Protein AF-A0A7S2NJD9-F1 (afdb_monomer_lite)

Foldseek 3Di:
DCLQVLHADEDACDDVVVVQDDDLAQHHYFPDHDDPDPDDDPNNVVSVVVRVVVVVCCVVPPVVSSNRNSVRSNVSVVCPDPLNVVVVVVVVCVVVVHDDCVVVDPDDDDPDPVSVVSD

Structure (mmCIF, N/CA/C/O backbone):
data_AF-A0A7S2NJD9-F1
#
_entry.id   AF-A0A7S2NJD9-F1
#
loop_
_atom_site.group_PDB
_atom_site.id
_atom_site.type_symbol
_atom_site.label_atom_id
_atom_site.label_alt_id
_atom_site.label_comp_id
_atom_site.label_asym_id
_atom_site.label_entity_id
_atom_site.label_seq_id
_atom_site.pdbx_PDB_ins_code
_atom_site.Cartn_x
_atom_site.Cartn_y
_atom_site.Cartn_z
_atom_site.occupancy
_atom_site.B_iso_or_equiv
_atom_site.auth_seq_id
_atom_site.auth_comp_id
_atom_site.auth_asym_id
_atom_site.auth_atom_id
_atom_site.pdbx_PDB_model_num
ATOM 1 N N . GLU A 1 1 ? 7.667 2.516 1.301 1.00 87.88 1 GLU A N 1
ATOM 2 C CA . GLU A 1 1 ? 8.193 2.782 2.664 1.00 87.88 1 GLU A CA 1
ATOM 3 C C . GLU A 1 1 ? 7.470 2.069 3.803 1.00 87.88 1 GLU A C 1
ATOM 5 O O . GLU A 1 1 ? 8.056 1.135 4.333 1.00 87.88 1 GLU A O 1
ATOM 10 N N . ALA A 1 2 ? 6.235 2.433 4.184 1.00 94.31 2 ALA A N 1
ATOM 11 C CA . ALA A 1 2 ? 5.579 1.870 5.382 1.00 94.31 2 ALA A CA 1
ATOM 12 C C . ALA A 1 2 ? 5.602 0.327 5.443 1.00 94.31 2 ALA A C 1
ATOM 14 O O . ALA A 1 2 ? 6.089 -0.244 6.418 1.00 94.31 2 ALA A O 1
ATOM 15 N N . MET A 1 3 ? 5.188 -0.328 4.351 1.00 95.56 3 MET A N 1
ATOM 16 C CA . MET A 1 3 ? 5.163 -1.790 4.220 1.00 95.56 3 MET A CA 1
ATOM 17 C C . MET A 1 3 ? 6.539 -2.439 4.447 1.00 95.56 3 MET A C 1
ATOM 19 O O . MET A 1 3 ? 6.635 -3.458 5.123 1.00 95.56 3 MET A O 1
ATOM 23 N N . ARG A 1 4 ? 7.623 -1.826 3.946 1.00 93.50 4 ARG A N 1
ATOM 24 C CA . ARG A 1 4 ? 9.002 -2.329 4.100 1.00 93.50 4 ARG A CA 1
ATOM 25 C C . ARG A 1 4 ? 9.479 -2.257 5.554 1.00 93.50 4 ARG A C 1
ATOM 27 O O . ARG A 1 4 ? 10.251 -3.105 5.985 1.00 93.50 4 ARG A O 1
ATOM 34 N N . MET A 1 5 ? 9.000 -1.267 6.305 1.00 94.25 5 MET A N 1
ATOM 35 C CA . MET A 1 5 ? 9.368 -1.040 7.707 1.00 94.25 5 MET A CA 1
ATOM 36 C C . MET A 1 5 ? 8.501 -1.832 8.700 1.00 94.25 5 MET A C 1
ATOM 38 O O . MET A 1 5 ? 8.636 -1.650 9.907 1.00 94.25 5 MET A O 1
ATOM 42 N N . GLY A 1 6 ? 7.603 -2.700 8.219 1.00 92.06 6 GLY A N 1
ATOM 43 C CA . GLY A 1 6 ? 6.706 -3.483 9.076 1.00 92.06 6 GLY A CA 1
ATOM 44 C C . GLY A 1 6 ? 5.532 -2.684 9.652 1.00 92.06 6 GLY A C 1
ATOM 45 O O . GLY A 1 6 ? 4.847 -3.161 10.558 1.00 92.06 6 GLY A O 1
ATOM 46 N N . THR A 1 7 ? 5.274 -1.485 9.124 1.00 95.00 7 THR A N 1
ATOM 47 C CA . THR A 1 7 ? 4.103 -0.679 9.475 1.00 95.00 7 THR A CA 1
ATOM 48 C C . THR A 1 7 ? 2.988 -0.947 8.477 1.00 95.00 7 THR A C 1
ATOM 50 O O . THR A 1 7 ? 3.190 -0.854 7.266 1.00 95.00 7 THR A O 1
ATOM 53 N N . LEU A 1 8 ? 1.795 -1.248 8.986 1.00 96.44 8 LEU A N 1
ATOM 54 C CA . LEU A 1 8 ? 0.622 -1.456 8.150 1.00 96.44 8 LEU A CA 1
ATOM 55 C C . LEU A 1 8 ? 0.134 -0.102 7.596 1.00 96.44 8 LEU A C 1
ATOM 57 O O . LEU A 1 8 ? -0.193 0.779 8.393 1.00 96.44 8 LEU A O 1
ATOM 61 N N . PRO A 1 9 ? 0.103 0.104 6.267 1.00 96.81 9 PRO A N 1
ATOM 62 C CA . PRO A 1 9 ? -0.330 1.372 5.697 1.00 96.81 9 PRO A CA 1
ATOM 63 C C . PRO A 1 9 ? -1.857 1.511 5.739 1.00 96.81 9 PRO A C 1
ATOM 65 O O . PRO A 1 9 ? -2.584 0.545 5.508 1.00 96.81 9 PRO A O 1
ATOM 68 N N . ILE A 1 10 ? -2.328 2.737 5.971 1.00 96.56 10 ILE A N 1
ATOM 69 C CA . ILE A 1 10 ? -3.690 3.167 5.638 1.00 96.56 10 ILE A CA 1
ATOM 70 C C . ILE A 1 10 ? -3.574 4.019 4.376 1.00 96.56 10 ILE A C 1
ATOM 72 O O . ILE A 1 10 ? -2.788 4.967 4.361 1.00 96.56 10 ILE A O 1
ATOM 76 N N . VAL A 1 11 ? -4.312 3.678 3.323 1.00 95.19 11 VAL A N 1
ATOM 77 C CA . VAL A 1 11 ? -4.230 4.362 2.027 1.00 95.19 11 VAL A CA 1
ATOM 78 C C . VAL A 1 11 ? -5.600 4.786 1.525 1.00 95.19 11 VAL A C 1
ATOM 80 O O . VAL A 1 11 ? -6.597 4.110 1.770 1.00 95.19 11 VAL A O 1
ATOM 83 N N . ALA A 1 12 ? -5.637 5.872 0.760 1.00 93.62 12 ALA A N 1
ATOM 84 C CA . ALA A 1 12 ? -6.736 6.095 -0.164 1.00 93.62 12 ALA A CA 1
ATOM 85 C C . ALA A 1 12 ? -6.572 5.144 -1.359 1.00 93.62 12 ALA A C 1
ATOM 87 O O . ALA A 1 12 ? -5.460 5.055 -1.890 1.00 93.62 12 ALA A O 1
ATOM 88 N N . PRO A 1 13 ? -7.618 4.422 -1.797 1.00 91.00 13 PRO A N 1
ATOM 89 C CA . PRO A 1 13 ? -7.517 3.460 -2.894 1.00 91.00 13 PRO A CA 1
ATOM 90 C C . PRO A 1 13 ? -7.493 4.157 -4.265 1.00 91.00 13 PRO A C 1
ATOM 92 O O . PRO A 1 13 ? -8.349 3.922 -5.117 1.00 91.00 13 PRO A O 1
ATOM 95 N N . THR A 1 14 ? -6.501 5.018 -4.490 1.00 90.19 14 THR A N 1
ATOM 96 C CA . THR A 1 14 ? -6.333 5.823 -5.705 1.00 90.19 14 THR A CA 1
ATOM 97 C C . THR A 1 14 ? -5.025 5.488 -6.424 1.00 90.19 14 THR A C 1
ATOM 99 O O . THR A 1 14 ? -3.970 5.318 -5.808 1.00 90.19 14 THR A O 1
ATOM 102 N N . GLY A 1 15 ? -5.090 5.388 -7.756 1.00 87.88 15 GLY A N 1
ATOM 103 C CA . GLY A 1 15 ? -3.932 5.097 -8.610 1.00 87.88 15 GLY A CA 1
ATOM 104 C C . GLY A 1 15 ? -3.114 3.896 -8.123 1.00 87.88 15 GLY A C 1
ATOM 105 O O . GLY A 1 15 ? -3.670 2.887 -7.694 1.00 87.88 15 GLY A O 1
ATOM 106 N N . GLY A 1 16 ? -1.787 4.045 -8.112 1.00 90.25 16 GLY A N 1
ATOM 107 C CA . GLY A 1 16 ? -0.871 2.974 -7.714 1.00 90.25 16 GLY A CA 1
ATOM 108 C C . GLY A 1 16 ? -1.036 2.484 -6.269 1.00 90.25 16 GLY A C 1
ATOM 109 O O . GLY A 1 16 ? -0.611 1.372 -5.967 1.00 90.25 16 GLY A O 1
ATOM 110 N N . LEU A 1 17 ? -1.674 3.250 -5.371 1.00 92.12 17 LEU A N 1
ATOM 111 C CA . LEU A 1 17 ? -1.955 2.775 -4.009 1.00 92.12 17 LEU A CA 1
ATOM 112 C C . LEU A 1 17 ? -2.980 1.640 -4.012 1.00 92.12 17 LEU A C 1
ATOM 114 O O . LEU A 1 17 ? -2.823 0.686 -3.252 1.00 92.12 17 LEU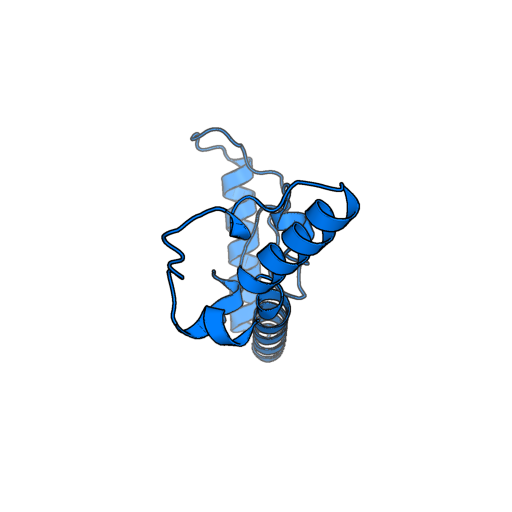 A O 1
ATOM 118 N N . LYS A 1 18 ? -3.981 1.718 -4.896 1.00 92.19 18 LYS A N 1
ATOM 119 C CA . LYS A 1 18 ? -4.989 0.667 -5.081 1.00 92.19 18 LYS A CA 1
ATOM 120 C C . LYS A 1 18 ? -4.380 -0.626 -5.623 1.00 92.19 18 LYS A C 1
ATOM 122 O O . LYS A 1 18 ? -4.818 -1.704 -5.240 1.00 92.19 18 LYS A O 1
ATOM 127 N N . ASP A 1 19 ? -3.369 -0.504 -6.480 1.00 92.56 19 ASP A N 1
ATOM 128 C CA . ASP A 1 19 ? -2.672 -1.648 -7.079 1.00 92.56 19 ASP A CA 1
ATOM 129 C C . ASP A 1 19 ? -1.640 -2.269 -6.120 1.00 92.56 19 ASP A C 1
ATOM 131 O O . ASP A 1 19 ? -1.292 -3.439 -6.243 1.00 92.56 19 ASP A O 1
ATOM 135 N N . THR A 1 20 ? -1.145 -1.486 -5.155 1.00 94.31 20 THR A N 1
ATOM 136 C CA . THR A 1 20 ? -0.094 -1.908 -4.216 1.00 94.31 20 THR A CA 1
ATOM 137 C C . THR A 1 20 ? -0.654 -2.501 -2.921 1.00 94.31 20 THR A C 1
ATOM 139 O O . THR A 1 20 ? -0.057 -3.408 -2.332 1.00 94.31 20 THR A O 1
ATOM 142 N N . VAL A 1 21 ? -1.779 -1.967 -2.438 1.00 96.00 21 VAL A N 1
ATOM 143 C CA . VAL A 1 21 ? -2.352 -2.312 -1.135 1.00 96.00 21 VAL A CA 1
ATOM 144 C C . VAL A 1 21 ? -3.717 -2.957 -1.318 1.00 96.00 21 VAL A C 1
ATOM 146 O O . VAL A 1 21 ? -4.608 -2.352 -1.894 1.00 96.00 21 VAL A O 1
ATOM 149 N N . GLU A 1 22 ? -3.909 -4.134 -0.737 1.00 96.50 22 GLU A N 1
ATOM 150 C CA . GLU A 1 22 ? -5.176 -4.853 -0.653 1.00 96.50 22 GLU A CA 1
ATOM 151 C C . GLU A 1 22 ? -5.760 -4.722 0.767 1.00 96.50 22 GLU A C 1
ATOM 153 O O . GLU A 1 22 ? -5.117 -5.082 1.766 1.00 96.50 22 GLU A O 1
ATOM 158 N N . ASP A 1 23 ? -6.983 -4.182 0.857 1.00 97.44 23 ASP A N 1
ATOM 159 C CA . ASP A 1 23 ? -7.665 -3.905 2.127 1.00 97.44 23 ASP A CA 1
ATOM 160 C C . ASP A 1 23 ? -7.825 -5.174 2.974 1.00 97.44 23 ASP A C 1
ATOM 162 O O . ASP A 1 23 ? -8.377 -6.185 2.544 1.00 97.44 23 ASP A O 1
ATOM 166 N N . GLY A 1 24 ? -7.342 -5.127 4.214 1.00 96.94 24 GLY A N 1
ATOM 167 C CA . GLY A 1 24 ? -7.433 -6.248 5.145 1.00 96.94 24 GLY A CA 1
ATOM 168 C C . GLY A 1 24 ? -6.426 -7.379 4.902 1.00 96.94 24 GLY A C 1
ATOM 169 O O . GLY A 1 24 ? -6.410 -8.320 5.701 1.00 96.94 24 GLY A O 1
ATOM 170 N N . VAL A 1 25 ? -5.572 -7.276 3.876 1.00 97.56 25 VAL A N 1
ATOM 171 C CA . VAL A 1 25 ? -4.514 -8.254 3.574 1.00 97.56 25 VAL A CA 1
ATOM 172 C C . VAL A 1 25 ? -3.136 -7.689 3.881 1.00 97.56 25 VAL A C 1
ATOM 174 O O . VAL A 1 25 ? -2.442 -8.234 4.733 1.00 97.56 25 VAL A O 1
ATOM 177 N N . ASN A 1 26 ? -2.741 -6.591 3.237 1.00 97.19 26 ASN A N 1
ATOM 178 C CA . ASN A 1 26 ? -1.417 -5.979 3.415 1.00 97.19 26 ASN A CA 1
ATOM 179 C C . ASN A 1 26 ? -1.490 -4.476 3.772 1.00 97.19 26 A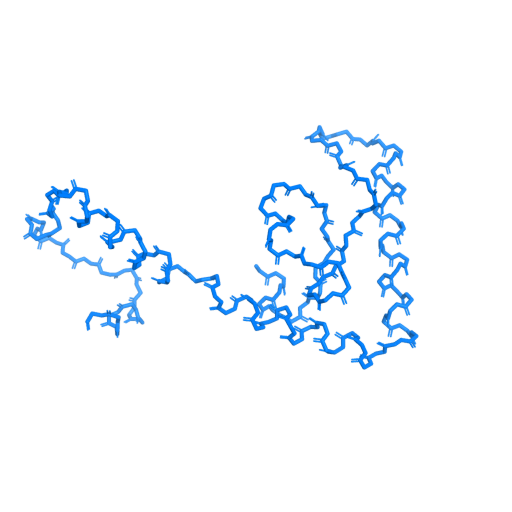SN A C 1
ATOM 181 O O . ASN A 1 26 ? -0.462 -3.805 3.866 1.00 97.19 26 ASN A O 1
ATOM 185 N N . GLY A 1 27 ? -2.699 -3.962 4.018 1.00 97.62 27 GLY A N 1
ATOM 186 C CA . GLY A 1 27 ? -2.970 -2.607 4.488 1.00 97.62 27 GLY A CA 1
ATOM 187 C C . GLY A 1 27 ? -4.450 -2.399 4.798 1.00 97.62 27 GLY A C 1
ATOM 188 O O . GLY A 1 27 ? -5.212 -3.361 4.918 1.00 97.62 27 GLY A O 1
ATOM 189 N N . LEU A 1 28 ? -4.846 -1.141 4.956 1.00 97.56 28 LEU A N 1
ATOM 190 C CA . LEU A 1 28 ? -6.236 -0.722 5.124 1.00 97.56 28 LEU A CA 1
ATOM 191 C C . LEU A 1 28 ? -6.565 0.400 4.143 1.00 97.56 28 LEU A C 1
ATOM 193 O O . LEU A 1 28 ? -5.731 1.267 3.887 1.00 97.56 28 LEU A O 1
ATOM 197 N N . TRP A 1 29 ? -7.784 0.405 3.621 1.00 97.00 29 TRP A N 1
ATOM 198 C CA . TRP A 1 29 ? -8.283 1.465 2.749 1.00 97.00 29 TRP A CA 1
ATOM 199 C C . TRP A 1 29 ? -9.154 2.469 3.507 1.00 97.00 29 TRP A C 1
ATOM 201 O O . TRP A 1 29 ? -9.867 2.111 4.453 1.00 97.00 29 TRP A O 1
ATOM 211 N N . THR A 1 30 ? -9.138 3.724 3.061 1.00 95.19 30 THR A N 1
ATOM 212 C CA . THR A 1 30 ? -10.231 4.667 3.326 1.00 95.19 30 THR A CA 1
ATOM 213 C C . THR A 1 30 ? -11.465 4.269 2.513 1.00 95.19 30 THR A C 1
ATOM 215 O O . THR A 1 30 ? -11.358 3.672 1.444 1.00 95.19 30 THR A O 1
ATOM 218 N N . GLU A 1 31 ? -12.654 4.585 3.025 1.00 86.94 31 GLU A N 1
ATOM 219 C CA . GLU A 1 31 ? -13.928 4.191 2.397 1.00 86.94 31 GLU A CA 1
ATOM 220 C C . GLU A 1 31 ? -14.377 5.132 1.265 1.00 86.94 31 GLU A C 1
ATOM 222 O O . GLU A 1 31 ? -15.310 4.805 0.537 1.00 86.94 31 GLU A O 1
ATOM 227 N N . ALA A 1 32 ? -13.710 6.278 1.111 1.00 79.12 32 ALA A N 1
ATOM 228 C CA . ALA A 1 32 ? -13.991 7.290 0.097 1.00 79.12 32 ALA A CA 1
ATOM 229 C C . ALA A 1 32 ? -12.713 7.685 -0.658 1.00 79.12 32 ALA A C 1
ATOM 231 O O . ALA A 1 32 ? -11.594 7.457 -0.174 1.00 79.12 32 ALA A O 1
ATOM 232 N N . GLU A 1 33 ? -12.896 8.283 -1.837 1.00 78.62 33 GLU A N 1
ATOM 233 C CA . GLU A 1 33 ? -11.840 9.031 -2.519 1.00 78.62 33 GLU A CA 1
ATOM 234 C C . GLU A 1 33 ? -11.500 10.274 -1.695 1.00 78.62 33 GLU A C 1
ATOM 236 O O . GLU A 1 33 ? -12.384 10.908 -1.125 1.00 78.62 33 GLU A O 1
ATOM 241 N N . MET A 1 34 ? -10.211 10.591 -1.589 1.00 82.94 34 MET A N 1
ATOM 242 C CA . MET A 1 34 ? -9.768 11.799 -0.896 1.00 82.94 34 MET A CA 1
ATOM 243 C C . MET A 1 34 ? -9.712 12.949 -1.886 1.00 82.94 34 MET A C 1
ATOM 245 O O . MET A 1 34 ? -9.302 12.747 -3.035 1.00 82.94 34 MET A O 1
ATOM 249 N N . THR A 1 35 ? -10.057 14.153 -1.433 1.00 80.31 35 THR A N 1
ATOM 250 C CA . THR A 1 35 ? -9.801 15.347 -2.237 1.00 80.31 35 THR A CA 1
ATOM 251 C C . THR A 1 35 ? -8.307 15.463 -2.553 1.00 80.31 35 THR A C 1
ATOM 253 O O . THR A 1 35 ? -7.437 15.165 -1.731 1.00 80.31 35 THR A O 1
ATOM 256 N N . VAL A 1 36 ? -8.004 15.863 -3.786 1.00 76.88 36 VAL A N 1
ATOM 257 C CA . VAL A 1 36 ? -6.627 16.120 -4.241 1.00 76.88 36 VAL A CA 1
ATOM 258 C C . VAL A 1 36 ? -6.198 17.548 -3.886 1.00 76.88 36 VAL A C 1
ATOM 260 O O . VAL A 1 36 ? -5.020 17.898 -3.967 1.00 76.88 36 VAL A O 1
ATOM 263 N N . GLU A 1 37 ? -7.161 18.389 -3.514 1.00 75.38 37 GLU A N 1
ATOM 264 C CA . GLU A 1 37 ? -6.938 19.773 -3.132 1.00 75.38 37 GLU A CA 1
ATOM 265 C C . GLU A 1 37 ? -6.384 19.820 -1.706 1.00 75.38 37 GLU A C 1
ATOM 267 O O . GLU A 1 37 ? -6.745 19.017 -0.850 1.00 75.38 37 GLU A O 1
ATOM 272 N N . ALA A 1 38 ? -5.488 20.767 -1.425 1.00 71.44 38 ALA A N 1
ATOM 273 C CA . ALA A 1 38 ? -4.951 20.975 -0.078 1.00 71.44 38 ALA A CA 1
ATOM 274 C C . ALA A 1 38 ? -5.972 21.692 0.831 1.00 71.44 38 ALA A C 1
ATOM 276 O O . ALA A 1 38 ? -5.631 22.629 1.554 1.00 71.44 38 ALA A O 1
ATOM 277 N N . GLU A 1 39 ? -7.230 21.274 0.749 1.00 80.00 39 GLU A N 1
ATOM 278 C CA . GLU A 1 39 ? -8.359 21.794 1.500 1.00 80.00 39 GLU A CA 1
ATOM 279 C C . GLU A 1 39 ? -8.833 20.740 2.498 1.00 80.00 39 GLU A C 1
ATOM 281 O O . GLU A 1 39 ? -8.678 19.538 2.292 1.00 80.00 39 GLU A O 1
ATOM 286 N N . LEU A 1 40 ? -9.376 21.203 3.621 1.00 80.56 40 LEU A N 1
ATOM 287 C CA . LEU A 1 40 ? -10.014 20.318 4.585 1.00 80.56 40 LEU A CA 1
ATOM 288 C C . LEU A 1 40 ? -11.468 20.140 4.171 1.00 80.56 40 LEU A C 1
ATOM 290 O O . LEU A 1 40 ? -12.263 21.066 4.324 1.00 80.56 40 LEU A O 1
ATOM 294 N N . ASP A 1 41 ? -11.806 18.955 3.683 1.00 88.50 41 ASP A N 1
ATOM 295 C CA . ASP A 1 41 ? -13.182 18.543 3.462 1.00 88.50 41 ASP A CA 1
ATOM 296 C C . ASP A 1 41 ? -13.641 17.546 4.536 1.00 88.50 41 ASP A C 1
ATOM 298 O O . ASP A 1 41 ? -12.872 16.738 5.079 1.00 88.50 41 ASP A O 1
ATOM 302 N N . ASP A 1 42 ? -14.927 17.630 4.866 1.00 90.88 42 ASP A N 1
ATOM 303 C CA . ASP A 1 42 ? -15.528 16.822 5.925 1.00 90.88 42 ASP A CA 1
ATOM 304 C C . ASP A 1 42 ? -15.566 15.332 5.549 1.00 90.88 42 ASP A C 1
ATOM 306 O O . ASP A 1 42 ? -15.369 14.476 6.412 1.00 90.88 42 ASP A O 1
ATOM 310 N N . GLU A 1 43 ? -15.758 15.013 4.265 1.00 90.38 43 GLU A N 1
ATOM 311 C CA . GLU A 1 43 ? -15.861 13.635 3.772 1.00 90.38 43 GLU A CA 1
ATOM 312 C C . GLU A 1 43 ? -14.525 12.887 3.899 1.00 90.38 43 GLU A C 1
ATOM 314 O O . GLU A 1 43 ? -14.478 11.792 4.470 1.00 90.38 43 GLU A O 1
ATOM 319 N N . SER A 1 44 ? -13.417 13.497 3.468 1.00 89.69 44 SER A N 1
ATOM 320 C CA . SER A 1 44 ? -12.076 12.923 3.617 1.00 89.69 44 SER A CA 1
ATOM 321 C C . SER A 1 44 ? -11.675 12.812 5.082 1.00 89.69 44 SER A C 1
ATOM 323 O O . SER A 1 44 ? -11.120 11.792 5.504 1.00 89.69 44 SER A O 1
ATOM 325 N N . SER A 1 45 ? -12.010 13.822 5.889 1.00 91.88 45 SER A N 1
ATOM 326 C CA . SER A 1 45 ? -11.770 13.794 7.335 1.00 91.88 45 SER A CA 1
ATOM 327 C C . SER A 1 45 ? -12.510 12.634 8.008 1.00 91.88 45 SER A C 1
ATOM 329 O O . SER A 1 45 ? -11.922 11.895 8.805 1.00 91.88 45 SER A O 1
ATOM 331 N N . GLU A 1 46 ? -13.782 12.423 7.664 1.00 93.88 46 GLU A N 1
ATOM 332 C CA . GLU A 1 46 ? -14.585 11.317 8.181 1.00 93.88 46 GLU A CA 1
ATOM 333 C C . GLU A 1 46 ? -14.043 9.956 7.718 1.00 93.88 46 GLU A C 1
ATOM 335 O O . GLU A 1 46 ? -13.931 9.021 8.519 1.00 93.88 46 GLU A O 1
ATOM 340 N N . ALA A 1 47 ? -13.656 9.833 6.451 1.00 93.75 47 ALA A N 1
ATOM 341 C CA . ALA A 1 47 ? -13.117 8.599 5.892 1.00 93.75 47 ALA A CA 1
ATOM 342 C C . ALA A 1 47 ? -11.772 8.198 6.526 1.00 93.75 47 ALA A C 1
ATOM 344 O O . ALA A 1 47 ? -11.576 7.023 6.858 1.00 93.75 47 ALA A O 1
ATOM 345 N N . ILE A 1 48 ? -10.872 9.156 6.776 1.00 93.69 48 ILE A N 1
ATOM 346 C CA . ILE A 1 48 ? -9.628 8.910 7.521 1.00 93.69 48 ILE A CA 1
ATOM 347 C C . ILE A 1 48 ? -9.944 8.509 8.967 1.00 93.69 48 ILE A C 1
ATOM 349 O O . ILE A 1 48 ? -9.380 7.535 9.470 1.00 93.69 48 ILE A O 1
ATOM 353 N N . ALA A 1 49 ? -10.869 9.205 9.636 1.00 95.69 49 ALA A N 1
ATOM 354 C CA . ALA A 1 49 ? -11.260 8.881 11.008 1.00 95.69 49 ALA A CA 1
ATOM 355 C C . ALA A 1 49 ? -11.821 7.452 11.130 1.00 95.69 49 ALA A C 1
ATOM 357 O O . ALA A 1 49 ? -11.460 6.719 12.056 1.00 95.69 49 ALA A O 1
ATOM 358 N N . LYS A 1 50 ? -12.649 7.016 10.172 1.00 96.56 50 LYS A N 1
ATOM 359 C CA . LYS A 1 50 ? -13.156 5.636 10.098 1.00 96.56 50 LYS A CA 1
ATOM 360 C C . LYS A 1 50 ? -12.031 4.626 9.893 1.00 96.56 50 LYS A C 1
ATOM 362 O O . LYS A 1 50 ? -11.984 3.622 10.604 1.00 96.56 50 LYS A O 1
ATOM 367 N N . ALA A 1 51 ? -11.092 4.897 8.988 1.00 96.81 51 ALA A N 1
ATOM 368 C CA . ALA A 1 51 ? -9.953 4.013 8.752 1.00 96.81 51 ALA A CA 1
ATOM 369 C C . ALA A 1 51 ? -9.039 3.891 9.989 1.00 96.81 51 ALA A C 1
ATOM 371 O O . ALA A 1 51 ? -8.629 2.787 10.351 1.00 96.81 51 ALA A O 1
ATOM 372 N N . LEU A 1 52 ? -8.785 4.996 10.700 1.00 97.31 52 LEU A N 1
ATOM 373 C CA . LEU A 1 52 ? -8.042 4.991 11.966 1.00 97.31 52 LEU A CA 1
ATOM 374 C C . LEU A 1 52 ? -8.766 4.196 13.054 1.00 97.31 52 LEU A C 1
ATOM 376 O O . LEU A 1 52 ? -8.132 3.439 13.790 1.00 97.31 52 LEU A O 1
ATOM 380 N N . LYS A 1 53 ? -10.095 4.317 13.137 1.00 97.94 53 LYS A N 1
ATOM 381 C CA . LYS A 1 53 ? -10.901 3.514 14.060 1.00 97.94 53 LYS A CA 1
ATOM 382 C C . LYS A 1 53 ? -10.783 2.020 13.745 1.00 97.94 53 LYS A C 1
ATOM 384 O O . LYS A 1 53 ? -10.504 1.244 14.655 1.00 97.94 53 LYS A O 1
ATOM 389 N N . ARG A 1 54 ? -10.891 1.627 12.467 1.00 97.31 54 ARG A N 1
ATOM 390 C CA . ARG A 1 54 ? -10.665 0.239 12.015 1.00 97.31 54 ARG A CA 1
ATOM 391 C C . ARG A 1 54 ? -9.267 -0.258 12.392 1.00 97.31 54 ARG A C 1
ATOM 393 O O . ARG A 1 54 ? -9.121 -1.391 12.844 1.00 97.31 54 ARG A O 1
ATOM 400 N N . ALA A 1 55 ? -8.241 0.581 12.242 1.00 97.25 55 ALA A N 1
ATOM 401 C CA . ALA A 1 55 ? -6.872 0.238 12.620 1.00 97.25 55 ALA A CA 1
ATOM 402 C C . ALA A 1 55 ? -6.721 0.034 14.139 1.00 97.25 55 ALA A C 1
ATOM 404 O O . ALA A 1 55 ? -6.096 -0.934 14.569 1.00 97.25 55 ALA A O 1
ATOM 405 N N . ALA A 1 56 ? -7.330 0.897 14.956 1.00 97.69 56 ALA A N 1
ATOM 406 C CA . ALA A 1 56 ? -7.320 0.765 16.413 1.00 97.69 56 ALA A CA 1
ATOM 407 C C . ALA A 1 56 ? -8.063 -0.495 16.890 1.00 97.69 56 ALA A C 1
ATOM 409 O O . ALA A 1 56 ? -7.580 -1.209 17.772 1.00 97.69 56 ALA A O 1
ATOM 410 N N . GLU A 1 57 ? -9.215 -0.800 16.290 1.00 97.88 57 GLU A N 1
ATOM 411 C CA . GLU A 1 57 ? -9.976 -2.028 16.548 1.00 97.88 57 GLU A CA 1
ATOM 412 C C . GLU A 1 57 ? -9.189 -3.282 16.142 1.00 97.88 57 GLU A C 1
ATOM 414 O O . GLU A 1 57 ? -9.152 -4.252 16.896 1.00 97.88 57 GLU A O 1
ATOM 419 N N . LEU A 1 58 ? -8.500 -3.262 14.995 1.00 97.75 58 LEU A N 1
ATOM 420 C CA . LEU A 1 58 ? -7.615 -4.349 14.566 1.00 97.75 58 LEU A CA 1
ATOM 421 C C . LEU A 1 58 ? -6.471 -4.569 15.565 1.00 97.75 58 LEU A C 1
ATOM 423 O O . LEU A 1 58 ? -6.234 -5.702 15.982 1.00 97.75 58 LEU A O 1
ATOM 427 N N . HIS A 1 59 ? -5.799 -3.488 15.964 1.00 96.31 59 HIS A N 1
ATOM 428 C CA . HIS A 1 59 ? -4.657 -3.536 16.875 1.00 96.31 59 HIS A CA 1
ATOM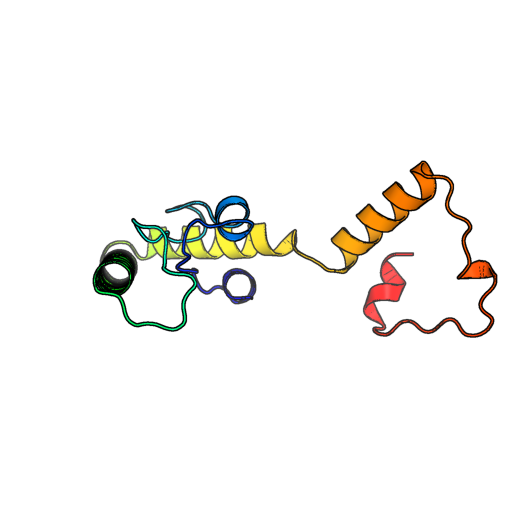 429 C C . HIS A 1 59 ? -5.034 -4.087 18.256 1.00 96.31 59 HIS A C 1
ATOM 431 O O . HIS A 1 59 ? -4.314 -4.896 18.838 1.00 96.31 59 HIS A O 1
ATOM 437 N N . THR A 1 60 ? -6.190 -3.672 18.780 1.00 97.38 60 THR A N 1
ATOM 438 C CA . THR A 1 60 ? -6.644 -4.065 20.123 1.00 97.38 60 THR A CA 1
ATOM 439 C C . THR A 1 60 ? -7.411 -5.386 20.143 1.00 97.38 60 THR A C 1
ATOM 441 O O . THR A 1 60 ? -7.318 -6.130 21.118 1.00 97.38 60 THR A O 1
ATOM 444 N N . GLY A 1 61 ? -8.168 -5.692 19.088 1.00 97.81 61 GLY A N 1
ATOM 445 C CA . GLY A 1 61 ? -9.087 -6.828 19.041 1.00 97.81 61 GLY A CA 1
ATOM 446 C C . GLY A 1 61 ? -8.558 -8.052 18.297 1.00 97.81 61 GLY A C 1
ATOM 447 O O . GLY A 1 61 ? -9.060 -9.153 18.516 1.00 97.81 61 GLY A O 1
ATOM 448 N N . ALA A 1 62 ? -7.563 -7.895 17.418 1.00 97.44 62 ALA A N 1
ATOM 449 C CA . ALA A 1 62 ? -7.054 -8.989 16.592 1.00 97.44 62 ALA A CA 1
ATOM 450 C C . ALA A 1 62 ? -5.542 -8.868 16.285 1.00 97.44 62 ALA A C 1
ATOM 452 O O . ALA A 1 62 ? -5.152 -8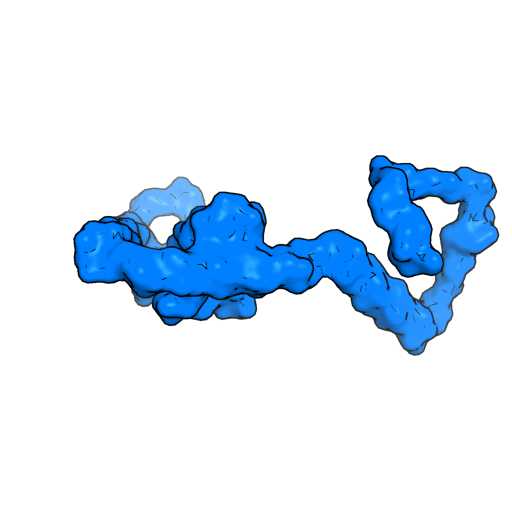.847 15.112 1.00 97.44 62 ALA A O 1
ATOM 453 N N . PRO A 1 63 ? -4.665 -8.872 17.309 1.00 95.81 63 PRO A N 1
ATOM 454 C CA . PRO A 1 63 ? -3.218 -8.696 17.133 1.00 95.81 63 PRO A CA 1
ATOM 455 C C . PRO A 1 63 ? -2.571 -9.766 16.237 1.00 95.81 63 PRO A C 1
ATOM 457 O O . PRO A 1 63 ? -1.662 -9.467 15.469 1.00 95.81 63 PRO A O 1
ATOM 460 N N . GLU A 1 64 ? -3.063 -11.010 16.253 1.00 97.88 64 GLU A N 1
ATOM 461 C CA . GLU A 1 64 ? -2.569 -12.054 15.339 1.00 97.88 64 GLU A CA 1
ATOM 462 C C . GLU A 1 64 ? -2.909 -11.763 13.874 1.00 97.88 64 GLU A C 1
ATOM 464 O O . GLU A 1 64 ? -2.146 -12.101 12.969 1.00 97.88 64 GLU A O 1
ATOM 469 N N . LYS A 1 65 ? -4.072 -11.149 13.620 1.00 98.00 65 LYS A N 1
ATOM 470 C CA . LYS A 1 65 ? -4.443 -10.714 12.273 1.00 98.00 65 LYS A CA 1
ATOM 471 C C . LYS A 1 65 ? -3.539 -9.567 11.838 1.00 98.00 65 LYS A C 1
ATOM 473 O O . LYS A 1 65 ? -3.042 -9.602 10.719 1.00 98.00 65 LYS A O 1
ATOM 478 N N . GLU A 1 66 ? -3.294 -8.607 12.725 1.00 97.94 66 GLU A N 1
ATOM 479 C CA . GLU A 1 66 ? -2.372 -7.501 12.468 1.00 97.94 66 GLU A CA 1
ATOM 480 C C . GLU A 1 66 ? -0.957 -8.004 12.125 1.00 97.94 66 GLU A C 1
ATOM 482 O O . GLU A 1 66 ? -0.383 -7.557 11.134 1.00 97.94 66 GLU A O 1
ATOM 487 N N . ASP A 1 67 ? -0.412 -8.972 12.875 1.00 97.88 67 ASP A N 1
ATOM 488 C CA . ASP A 1 67 ? 0.912 -9.553 12.595 1.00 97.88 67 ASP A CA 1
ATOM 489 C C . ASP A 1 67 ? 0.964 -10.225 11.215 1.00 97.88 67 ASP A C 1
ATOM 491 O O . ASP A 1 67 ? 1.895 -9.994 10.439 1.00 97.88 67 ASP A O 1
ATOM 495 N N . ARG A 1 68 ? -0.072 -10.997 10.852 1.00 98.31 68 ARG A N 1
ATOM 496 C CA . ARG A 1 68 ? -0.176 -11.590 9.508 1.00 98.31 68 ARG A CA 1
ATOM 497 C C . ARG A 1 68 ? -0.193 -10.523 8.418 1.00 98.31 68 ARG A C 1
ATOM 499 O O . ARG A 1 68 ? 0.510 -10.674 7.421 1.00 98.31 68 ARG A O 1
ATOM 506 N N . MET A 1 69 ? -0.950 -9.447 8.620 1.00 98.38 69 MET A N 1
ATOM 507 C CA . MET A 1 69 ? -1.040 -8.360 7.646 1.00 98.38 69 MET A CA 1
ATOM 508 C C . MET A 1 69 ? 0.290 -7.610 7.498 1.00 98.38 69 MET A C 1
ATOM 510 O O . MET A 1 69 ? 0.704 -7.312 6.380 1.00 98.38 69 MET A O 1
ATOM 514 N N . LYS A 1 70 ? 1.016 -7.365 8.598 1.00 98.06 70 LYS A N 1
ATOM 515 C CA . LYS A 1 70 ? 2.360 -6.760 8.559 1.00 98.06 70 LYS A CA 1
ATOM 516 C C . LYS A 1 70 ? 3.352 -7.621 7.783 1.00 98.06 70 LYS A C 1
ATOM 518 O O . LYS A 1 70 ? 4.089 -7.100 6.951 1.00 98.06 70 LYS A O 1
ATOM 523 N N . ARG A 1 71 ? 3.349 -8.939 8.001 1.00 97.94 71 ARG A N 1
ATOM 524 C CA . ARG A 1 71 ? 4.202 -9.869 7.240 1.00 97.94 71 ARG A CA 1
ATOM 525 C C . ARG A 1 71 ? 3.852 -9.877 5.755 1.00 97.94 71 ARG A C 1
ATOM 527 O O . ARG A 1 71 ? 4.763 -9.855 4.934 1.00 97.94 71 ARG A O 1
ATOM 534 N N . ALA A 1 72 ? 2.562 -9.870 5.415 1.00 97.50 72 ALA A N 1
ATOM 535 C CA . ALA A 1 72 ? 2.110 -9.775 4.029 1.00 97.50 72 ALA A CA 1
ATOM 536 C C . ALA A 1 72 ? 2.563 -8.458 3.374 1.00 97.50 72 ALA A C 1
ATOM 538 O O . ALA A 1 72 ? 3.068 -8.471 2.254 1.00 97.50 72 ALA A O 1
ATOM 539 N N . ALA A 1 73 ? 2.470 -7.338 4.097 1.00 97.44 73 ALA A N 1
ATOM 540 C CA . ALA A 1 73 ? 2.974 -6.043 3.649 1.00 97.44 73 ALA A CA 1
ATOM 541 C C . ALA A 1 73 ? 4.484 -6.070 3.383 1.00 97.44 73 ALA A C 1
ATOM 543 O O . ALA A 1 73 ? 4.931 -5.659 2.314 1.00 97.44 73 ALA A O 1
ATOM 544 N N . MET A 1 74 ? 5.269 -6.601 4.321 1.00 96.62 74 MET A N 1
ATOM 545 C CA . MET A 1 74 ? 6.719 -6.722 4.160 1.00 96.62 74 MET A CA 1
ATOM 546 C C . MET A 1 74 ? 7.101 -7.628 2.986 1.00 96.62 74 MET A C 1
ATOM 548 O O . MET A 1 74 ? 8.033 -7.302 2.255 1.00 96.62 74 MET A O 1
ATOM 552 N N . ALA A 1 75 ? 6.380 -8.735 2.789 1.00 94.88 75 ALA A N 1
ATOM 553 C CA . ALA A 1 75 ? 6.603 -9.650 1.674 1.00 94.88 75 ALA A CA 1
ATOM 554 C C . ALA A 1 75 ? 6.323 -8.977 0.322 1.00 94.88 75 ALA A C 1
ATOM 556 O O . ALA A 1 75 ? 7.196 -8.981 -0.538 1.00 94.88 75 ALA A O 1
ATOM 557 N N . ALA A 1 76 ? 5.168 -8.322 0.164 1.00 92.38 76 ALA A N 1
ATOM 558 C CA . ALA A 1 76 ? 4.846 -7.579 -1.057 1.00 92.38 76 ALA A CA 1
ATOM 559 C C . ALA A 1 76 ? 5.863 -6.451 -1.326 1.00 92.38 76 ALA A C 1
ATOM 561 O O . ALA A 1 76 ? 6.303 -6.242 -2.453 1.00 92.38 76 ALA A O 1
ATOM 562 N N . ALA A 1 77 ? 6.326 -5.761 -0.277 1.00 91.38 77 ALA A N 1
ATOM 563 C CA . ALA A 1 77 ? 7.320 -4.697 -0.407 1.00 91.38 77 ALA A CA 1
ATOM 564 C C . ALA A 1 77 ? 8.709 -5.164 -0.876 1.00 91.38 77 ALA A C 1
ATOM 566 O O . ALA A 1 77 ? 9.515 -4.324 -1.291 1.00 91.38 77 ALA A O 1
ATOM 567 N N . ALA A 1 78 ? 9.003 -6.465 -0.805 1.00 88.38 78 ALA A N 1
ATOM 568 C CA . ALA A 1 78 ? 10.247 -7.032 -1.315 1.00 88.38 78 ALA A CA 1
ATOM 569 C C . ALA A 1 78 ? 10.300 -7.051 -2.853 1.00 88.38 78 ALA A C 1
ATOM 571 O O . ALA A 1 78 ? 11.390 -7.088 -3.417 1.00 88.38 78 ALA A O 1
ATOM 572 N N . GLU A 1 79 ? 9.152 -6.972 -3.530 1.00 86.62 79 GLU A N 1
ATOM 573 C CA . GLU A 1 79 ? 9.071 -6.923 -4.996 1.00 86.62 79 GLU A CA 1
ATOM 574 C C . GLU A 1 79 ? 9.291 -5.500 -5.539 1.00 86.62 79 GLU A C 1
ATOM 576 O O . GLU A 1 79 ? 9.814 -5.312 -6.644 1.00 86.62 79 GLU A O 1
ATOM 581 N N . PHE A 1 80 ? 8.978 -4.482 -4.730 1.00 87.69 80 PHE A N 1
ATOM 582 C CA . PHE A 1 80 ? 9.177 -3.069 -5.056 1.00 87.69 80 PHE A CA 1
ATOM 583 C C . PHE A 1 80 ? 10.617 -2.631 -4.762 1.00 87.69 80 PHE A C 1
ATOM 585 O O . PHE A 1 80 ? 10.912 -1.961 -3.763 1.00 87.69 80 PHE A O 1
ATOM 592 N N . THR A 1 81 ? 11.543 -3.027 -5.634 1.00 88.06 81 THR A N 1
ATOM 593 C CA . THR A 1 81 ? 12.955 -2.624 -5.573 1.00 88.06 81 THR A CA 1
ATOM 594 C C . THR A 1 81 ? 13.384 -1.890 -6.837 1.00 88.06 81 THR A C 1
ATOM 596 O O . THR A 1 81 ? 12.889 -2.159 -7.930 1.00 88.06 81 THR A O 1
ATOM 599 N N . TRP A 1 82 ? 14.339 -0.969 -6.685 1.00 88.12 82 TRP A N 1
ATOM 600 C CA . TRP A 1 82 ? 14.937 -0.256 -7.813 1.00 88.12 82 TRP A CA 1
ATOM 601 C C . TRP A 1 82 ? 15.651 -1.205 -8.773 1.00 88.12 82 TRP A C 1
ATOM 603 O O . TRP A 1 82 ? 15.527 -1.036 -9.979 1.00 88.12 82 TRP A O 1
ATOM 613 N N . SER A 1 83 ? 16.327 -2.231 -8.252 1.00 87.69 83 SER A N 1
ATOM 614 C CA . SER A 1 83 ? 17.020 -3.230 -9.068 1.00 87.69 83 SER A CA 1
ATOM 615 C C . SER A 1 83 ? 16.040 -4.037 -9.927 1.00 87.69 83 SER A C 1
ATOM 617 O O . SER A 1 83 ? 16.273 -4.194 -11.119 1.00 87.69 83 SER A O 1
ATOM 619 N N . ASN A 1 84 ? 14.904 -4.480 -9.367 1.00 85.56 84 ASN A N 1
ATOM 620 C CA . ASN A 1 84 ? 13.864 -5.167 -10.144 1.00 85.56 84 ASN A CA 1
ATOM 621 C C . ASN A 1 84 ? 13.286 -4.257 -11.242 1.00 85.56 84 ASN A C 1
ATOM 623 O O . ASN A 1 84 ? 13.133 -4.686 -12.382 1.00 85.56 84 ASN A O 1
ATOM 627 N N . ALA A 1 85 ? 13.017 -2.986 -10.925 1.00 88.75 85 ALA A N 1
ATOM 628 C CA . ALA A 1 85 ? 12.540 -2.025 -11.918 1.00 88.75 85 ALA A CA 1
ATOM 629 C C . ALA A 1 85 ? 13.573 -1.781 -13.033 1.00 88.75 85 ALA A C 1
ATOM 631 O O . ALA A 1 85 ? 13.208 -1.767 -14.205 1.00 88.75 85 ALA A O 1
ATOM 632 N N . ALA A 1 86 ? 14.855 -1.622 -12.688 1.00 89.94 86 ALA A N 1
ATOM 633 C CA . ALA A 1 86 ? 15.933 -1.421 -13.653 1.00 89.94 86 ALA A CA 1
ATOM 634 C C . ALA A 1 86 ? 16.046 -2.599 -14.631 1.00 89.94 86 ALA A C 1
ATOM 636 O O . ALA A 1 86 ? 16.028 -2.374 -15.837 1.00 89.94 86 ALA A O 1
ATOM 637 N N . LEU A 1 87 ? 16.038 -3.837 -14.124 1.00 87.81 87 LEU A N 1
ATOM 638 C CA . LEU A 1 87 ? 16.073 -5.047 -14.955 1.00 87.81 87 LEU A CA 1
ATOM 639 C C . LEU A 1 87 ? 14.885 -5.131 -15.926 1.00 87.81 87 LEU A C 1
ATOM 641 O O . LEU A 1 87 ? 15.047 -5.526 -17.078 1.00 87.81 87 LEU A O 1
ATOM 645 N N . GLN A 1 88 ? 13.685 -4.734 -15.487 1.00 89.88 88 GLN A N 1
ATOM 646 C CA . GLN A 1 88 ? 12.509 -4.699 -16.364 1.00 89.88 88 GLN A CA 1
ATOM 647 C C . GLN A 1 88 ? 12.637 -3.638 -17.467 1.00 89.88 88 GLN A C 1
ATOM 649 O O . GLN A 1 88 ? 12.241 -3.888 -18.605 1.00 89.88 88 GLN A O 1
ATOM 654 N N . TYR A 1 89 ? 13.207 -2.468 -17.156 1.00 91.25 89 TYR A N 1
ATOM 655 C CA . TYR A 1 89 ? 13.477 -1.438 -18.162 1.00 91.25 89 TYR A CA 1
ATOM 656 C C . TYR A 1 89 ? 14.567 -1.854 -19.151 1.00 91.25 89 TYR A C 1
ATOM 658 O O . TYR A 1 89 ? 14.413 -1.602 -20.343 1.00 91.25 89 TYR A O 1
ATOM 666 N N . GLU A 1 90 ? 15.642 -2.490 -18.681 1.00 88.44 90 GLU A N 1
ATOM 667 C CA . GLU A 1 90 ? 16.710 -3.012 -19.539 1.00 88.44 90 GLU A CA 1
ATOM 668 C C . GLU A 1 90 ? 16.152 -4.007 -20.557 1.00 88.44 90 GLU A C 1
ATOM 670 O O . GLU A 1 90 ? 16.308 -3.791 -21.760 1.00 88.44 90 GLU A O 1
ATOM 675 N N . ALA A 1 91 ? 15.399 -5.011 -20.095 1.00 89.38 91 ALA A N 1
ATOM 676 C CA . ALA A 1 91 ? 14.750 -5.985 -20.972 1.00 89.38 91 ALA A CA 1
ATOM 677 C C . ALA A 1 91 ? 13.839 -5.311 -22.015 1.00 89.38 91 ALA A C 1
ATOM 679 O O . ALA A 1 91 ? 13.904 -5.624 -23.204 1.00 89.38 91 ALA A O 1
ATOM 680 N N . LEU A 1 92 ? 13.034 -4.327 -21.599 1.00 93.25 92 LEU A N 1
ATOM 681 C CA . LEU A 1 92 ? 12.159 -3.585 -22.508 1.00 93.25 92 LEU A CA 1
ATOM 682 C C . LEU A 1 92 ? 12.945 -2.772 -23.553 1.00 93.25 92 LEU A C 1
ATOM 684 O O . LEU A 1 92 ? 12.555 -2.709 -24.718 1.00 93.25 92 LEU A O 1
ATOM 688 N N . PHE A 1 93 ? 14.044 -2.121 -23.169 1.00 90.94 93 PHE A N 1
ATOM 689 C CA . PHE A 1 93 ? 14.856 -1.343 -24.109 1.00 90.94 93 PHE A CA 1
ATOM 690 C C . PHE A 1 93 ? 15.604 -2.223 -25.110 1.00 90.94 93 PHE A C 1
ATOM 692 O O . PHE A 1 93 ? 15.737 -1.828 -26.274 1.00 90.94 93 PHE A O 1
ATOM 699 N N . GLU A 1 94 ? 16.042 -3.411 -24.693 1.00 88.12 94 GLU A N 1
ATOM 700 C CA . GLU A 1 94 ? 16.594 -4.420 -25.597 1.00 88.12 94 GLU A CA 1
ATOM 701 C C . GLU A 1 94 ? 15.552 -4.879 -26.624 1.00 88.12 94 GLU A C 1
ATOM 703 O O . GLU A 1 94 ? 15.838 -4.879 -27.824 1.00 88.12 94 GLU A O 1
ATOM 708 N N . GLU A 1 95 ? 14.321 -5.178 -26.190 1.00 93.69 95 GLU A N 1
ATOM 709 C CA . GLU A 1 95 ? 13.208 -5.534 -27.084 1.00 93.69 95 GLU A CA 1
ATOM 710 C C . GLU A 1 95 ? 12.891 -4.428 -28.101 1.00 93.69 95 GLU A C 1
ATOM 712 O O . GLU A 1 95 ? 12.590 -4.701 -29.265 1.00 93.69 95 GLU A O 1
ATOM 717 N N . LEU A 1 96 ? 12.995 -3.167 -27.681 1.00 94.81 96 LEU A N 1
ATOM 718 C CA . LEU A 1 96 ? 12.780 -2.002 -28.540 1.00 94.81 96 LEU A CA 1
ATOM 719 C C . LEU A 1 96 ? 13.972 -1.692 -29.467 1.00 94.81 96 LEU A C 1
ATOM 721 O O . LEU A 1 96 ? 13.863 -0.807 -30.320 1.00 94.81 96 LEU A O 1
ATOM 72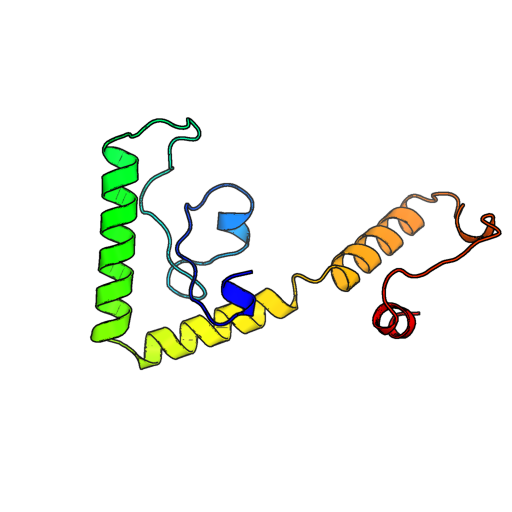5 N N . GLY A 1 97 ? 15.099 -2.401 -29.335 1.00 90.75 97 GLY A N 1
ATOM 726 C CA . GLY A 1 97 ? 16.292 -2.214 -30.166 1.00 90.75 97 GLY A CA 1
ATOM 727 C C . GLY A 1 97 ? 17.024 -0.894 -29.907 1.00 90.75 97 GLY A C 1
ATOM 728 O O . GLY A 1 97 ? 17.627 -0.321 -30.823 1.00 90.75 97 GLY A O 1
ATOM 729 N N . VAL A 1 98 ? 16.947 -0.372 -28.680 1.00 86.12 98 VAL A N 1
ATOM 730 C CA . VAL A 1 98 ? 17.614 0.878 -28.298 1.00 86.12 98 VAL A CA 1
ATOM 731 C C . VAL A 1 98 ? 19.135 0.689 -28.349 1.00 86.12 98 VAL A C 1
ATOM 733 O O . VAL A 1 98 ? 19.670 -0.352 -27.978 1.00 86.12 98 VAL A O 1
ATOM 736 N N . LYS A 1 99 ? 19.864 1.705 -28.826 1.00 79.19 99 LYS A N 1
ATOM 737 C CA . LYS A 1 99 ? 21.333 1.676 -28.820 1.00 79.19 99 LYS A CA 1
ATOM 738 C C . LYS A 1 99 ? 21.852 1.790 -27.390 1.00 79.19 99 LYS A C 1
ATOM 740 O O . LYS A 1 99 ? 21.599 2.800 -26.738 1.00 79.19 99 LYS A O 1
ATOM 745 N N . ASP A 1 100 ? 22.650 0.815 -26.963 1.00 73.69 100 ASP A N 1
ATOM 746 C CA . ASP A 1 100 ? 23.429 0.909 -25.731 1.00 73.69 100 ASP A CA 1
ATOM 747 C C . ASP A 1 100 ? 24.477 2.028 -25.862 1.00 73.69 100 ASP A C 1
ATOM 749 O O . ASP A 1 100 ? 25.516 1.895 -26.514 1.00 73.69 100 ASP A O 1
ATOM 753 N N . VAL A 1 101 ? 24.162 3.172 -25.261 1.00 73.44 101 VAL A N 1
ATOM 754 C CA . VAL A 1 101 ? 25.057 4.330 -25.166 1.00 73.44 101 VAL A CA 1
ATOM 755 C C . VAL A 1 101 ? 25.980 4.250 -23.948 1.00 73.44 101 VAL A C 1
ATOM 757 O O . VAL A 1 101 ? 26.981 4.961 -23.908 1.00 73.44 101 VAL A O 1
ATOM 760 N N . ILE A 1 102 ? 25.700 3.370 -22.978 1.00 66.56 102 ILE A N 1
ATOM 761 C CA . ILE A 1 102 ? 26.523 3.177 -21.777 1.00 66.56 102 ILE A CA 1
ATOM 762 C C . ILE A 1 102 ? 27.818 2.450 -22.145 1.00 66.56 102 ILE A C 1
ATOM 764 O O . ILE A 1 102 ? 28.882 2.801 -21.636 1.00 66.56 102 ILE A O 1
ATOM 768 N N . ALA A 1 103 ? 27.779 1.496 -23.079 1.00 62.94 103 ALA A N 1
ATOM 769 C CA . ALA A 1 103 ? 28.988 0.902 -23.657 1.00 62.94 103 ALA A CA 1
ATOM 770 C C . ALA A 1 103 ? 29.903 1.932 -24.351 1.00 62.94 103 ALA A C 1
ATOM 772 O O . ALA A 1 103 ? 31.114 1.719 -24.419 1.00 62.94 103 ALA A O 1
ATOM 773 N N . ALA A 1 104 ? 29.347 3.052 -24.822 1.00 62.72 104 ALA A N 1
ATOM 774 C CA . ALA A 1 104 ? 30.090 4.157 -25.424 1.00 62.72 104 ALA A CA 1
ATOM 775 C C . ALA A 1 104 ? 30.528 5.236 -24.410 1.00 62.72 104 ALA A C 1
ATOM 777 O O . ALA A 1 104 ? 31.289 6.135 -24.776 1.00 62.72 104 ALA A O 1
ATOM 778 N N . CYS A 1 105 ? 30.074 5.161 -23.151 1.00 53.25 105 CYS A N 1
ATOM 779 C CA . CYS A 1 105 ? 30.440 6.106 -22.099 1.00 53.25 105 CYS A CA 1
ATOM 780 C C . CYS A 1 105 ? 31.766 5.701 -21.424 1.00 53.25 105 CYS A C 1
ATOM 782 O O . CYS A 1 105 ? 31.861 4.601 -20.874 1.00 53.25 105 CYS A O 1
ATOM 784 N N . PRO A 1 106 ? 32.787 6.580 -21.428 1.00 56.56 106 PRO A N 1
ATOM 785 C CA . PRO A 1 106 ? 34.106 6.281 -20.867 1.00 56.56 106 PRO A CA 1
ATOM 786 C C . PRO A 1 106 ? 34.123 6.213 -19.330 1.00 56.56 106 PRO A C 1
ATOM 788 O O . PRO A 1 106 ? 34.947 5.491 -18.776 1.00 56.56 106 PRO A O 1
ATOM 791 N N . ASP A 1 107 ? 33.198 6.898 -18.650 1.00 58.75 107 ASP A N 1
ATOM 792 C CA . ASP A 1 107 ? 33.086 6.910 -17.189 1.00 58.75 107 ASP A CA 1
ATOM 793 C C . ASP A 1 107 ? 31.838 6.136 -16.746 1.00 58.75 107 ASP A C 1
ATOM 795 O O . ASP A 1 107 ? 30.728 6.668 -16.706 1.00 58.75 107 ASP A O 1
ATOM 799 N N . LYS A 1 108 ? 32.016 4.852 -16.419 1.00 58.44 108 LYS A N 1
ATOM 800 C CA . LYS A 1 108 ? 30.979 4.031 -15.780 1.00 58.44 108 LYS A CA 1
ATOM 801 C C . LYS A 1 108 ? 31.134 4.142 -14.267 1.00 58.44 108 LYS A C 1
ATOM 803 O O . LYS A 1 108 ? 32.121 3.658 -13.716 1.00 58.44 108 LYS A O 1
ATOM 808 N N . SER A 1 109 ? 30.164 4.744 -13.587 1.00 55.72 109 SER A N 1
ATOM 809 C CA . SER A 1 109 ? 30.077 4.696 -12.128 1.00 55.72 109 SER A CA 1
ATOM 810 C C . SER A 1 109 ? 28.722 4.137 -11.705 1.00 55.72 109 SER A C 1
ATOM 812 O O . SER A 1 109 ? 27.674 4.556 -12.185 1.00 55.72 109 SER A O 1
ATOM 814 N N . VAL A 1 110 ? 28.759 3.147 -10.815 1.00 55.81 110 VAL A N 1
ATOM 815 C CA . VAL A 1 110 ? 27.583 2.688 -10.072 1.00 55.81 110 VAL A CA 1
ATOM 816 C C . VAL A 1 110 ? 27.462 3.530 -8.808 1.00 55.81 110 VAL A C 1
ATOM 818 O O . VAL A 1 110 ? 28.461 3.812 -8.145 1.00 55.81 110 VAL A O 1
ATOM 821 N N . THR A 1 111 ? 26.248 3.955 -8.478 1.00 56.62 111 THR A N 1
ATOM 822 C CA . THR A 1 111 ? 25.968 4.796 -7.306 1.00 56.62 111 THR A CA 1
ATOM 823 C C . THR A 1 111 ? 26.019 4.017 -5.990 1.00 56.62 111 THR A C 1
ATOM 825 O O . THR A 1 111 ? 26.267 4.627 -4.951 1.00 56.62 111 THR A O 1
ATOM 828 N N . LEU A 1 112 ? 25.830 2.692 -6.016 1.00 54.16 112 LEU A N 1
ATOM 829 C CA . LEU A 1 112 ? 25.885 1.807 -4.848 1.00 54.16 112 LEU A CA 1
ATOM 830 C C . LEU A 1 112 ? 26.684 0.530 -5.164 1.00 54.16 112 LEU A C 1
ATOM 832 O O . LEU A 1 112 ? 26.546 -0.060 -6.230 1.00 54.16 112 LEU A O 1
ATOM 836 N N . GLU A 1 113 ? 27.504 0.069 -4.214 1.00 57.78 113 GLU A N 1
ATOM 837 C CA . GLU A 1 113 ? 28.315 -1.155 -4.369 1.00 57.78 113 GLU A CA 1
ATOM 838 C C . GLU A 1 113 ? 27.466 -2.430 -4.516 1.00 57.78 113 GLU A C 1
ATOM 840 O O . GLU A 1 113 ? 27.855 -3.344 -5.238 1.00 57.78 113 GLU A O 1
ATOM 845 N N . THR A 1 114 ? 26.295 -2.491 -3.873 1.00 51.66 114 THR A N 1
ATOM 846 C CA . THR A 1 114 ? 25.393 -3.656 -3.924 1.00 51.66 114 THR A CA 1
ATOM 847 C C . THR A 1 114 ? 24.849 -3.920 -5.330 1.00 51.66 114 THR A C 1
ATOM 849 O O . THR A 1 114 ? 24.600 -5.069 -5.684 1.00 51.66 114 THR A O 1
ATOM 852 N N . ASP A 1 115 ? 24.741 -2.886 -6.165 1.00 49.66 115 ASP A N 1
ATOM 853 C CA . ASP A 1 115 ? 24.208 -3.008 -7.525 1.00 49.66 115 ASP A CA 1
ATOM 854 C C . ASP A 1 115 ? 25.199 -3.691 -8.485 1.00 49.66 115 ASP A C 1
ATOM 856 O O . ASP A 1 115 ? 24.813 -4.140 -9.559 1.00 49.66 115 ASP A O 1
ATOM 860 N N . LYS A 1 116 ? 26.467 -3.872 -8.081 1.00 56.00 116 LYS A N 1
ATOM 861 C CA . LYS A 1 116 ? 27.448 -4.660 -8.848 1.00 56.00 116 LYS A CA 1
ATOM 862 C C . LYS A 1 116 ? 27.162 -6.163 -8.849 1.00 56.00 116 LYS A C 1
ATOM 864 O O . LYS A 1 116 ? 27.731 -6.869 -9.672 1.00 56.00 116 LYS A O 1
ATOM 869 N N . GLN A 1 117 ? 26.351 -6.666 -7.915 1.00 46.38 117 GLN A N 1
ATOM 870 C CA . GLN A 1 117 ? 26.027 -8.098 -7.816 1.00 46.38 117 GLN A CA 1
ATOM 871 C C . GLN A 1 117 ? 24.925 -8.546 -8.787 1.00 46.38 117 GLN A C 1
ATOM 873 O O . GLN A 1 117 ? 24.626 -9.735 -8.836 1.00 46.38 117 GLN A O 1
ATOM 878 N N . VAL A 1 118 ? 24.314 -7.612 -9.522 1.00 45.25 118 VAL A N 1
ATOM 879 C CA . VAL A 1 118 ? 23.191 -7.879 -10.434 1.00 45.25 118 VAL A CA 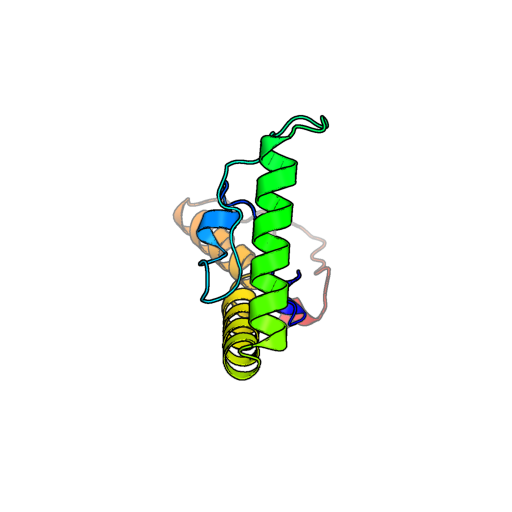1
ATOM 880 C C . VAL A 1 118 ? 23.656 -8.038 -11.897 1.00 45.25 118 VAL A C 1
ATOM 882 O O . VAL A 1 118 ? 22.842 -8.363 -12.755 1.00 45.25 118 VAL A O 1
ATOM 885 N N . CYS A 1 119 ? 24.957 -7.871 -12.175 1.00 36.47 119 CYS A N 1
ATOM 886 C CA . CYS A 1 119 ? 25.565 -8.099 -13.494 1.00 36.47 119 CYS A CA 1
ATOM 887 C C . CYS A 1 119 ? 26.031 -9.545 -13.706 1.00 36.47 119 CYS A C 1
ATOM 889 O O . CYS A 1 119 ? 26.636 -10.118 -12.769 1.00 36.47 119 CYS A O 1
#

Secondary structure (DSSP, 8-state):
-GGGGTPPPEE---THHHHH--BTTTBEE-SSPPPSSSS--HHHHHHHHHHHHHHHHHHHH-HHHHHHHHHHHHHHHTT--HHHHHHHHHHHHHHTT----STT-S----SSGGGGGG-

Radius of gyration: 20.03 Å; chains: 1; bounding box: 50×34×50 Å

pLDDT: mean 86.16, std 14.77, range [36.47, 98.38]

Sequence (119 aa):
EAMRMGTLPIVAPTGGLKDTVEDGVNGLWTEAEMTVEAELDDESSEAIAKALKRAAELHTGAPEKEDRMKRAAMAAAAEFTWSNAALQYEALFEELGVKDVIAACPDKSVTLETDKQVC

Organism: NCBI:txid1333877